Protein AF-A0A2E4IDK7-F1 (afdb_monomer_lite)

Radius of gyration: 11.6 Å; chains: 1; bounding box: 28×20×30 Å

pLDDT: mean 80.13, std 14.79, range [41.38, 93.44]

Foldseek 3Di:
DQEPDPVQVVCVVVDDPVQWDDQPQAAIWHADLVQQWIWGQGPVNRIYIDHDPDSVVSVVVVVVVVVVRPD

Structure (mmCIF, N/CA/C/O backbone):
data_AF-A0A2E4IDK7-F1
#
_entry.id   AF-A0A2E4IDK7-F1
#
loop_
_atom_site.group_PDB
_atom_site.id
_atom_site.type_symbol
_atom_site.label_atom_id
_atom_site.label_alt_id
_atom_site.label_comp_id
_atom_site.label_asym_id
_atom_site.label_entity_id
_atom_site.label_seq_id
_atom_site.pdbx_PDB_ins_code
_atom_site.Cartn_x
_atom_site.Cartn_y
_atom_site.Cartn_z
_atom_site.occupancy
_atom_site.B_iso_or_equiv
_atom_site.auth_seq_id
_atom_site.auth_comp_id
_atom_site.auth_asym_id
_atom_site.auth_atom_id
_atom_site.pdbx_PDB_model_num
ATOM 1 N N . MET A 1 1 ? 5.895 -7.006 -17.511 1.00 81.44 1 MET A N 1
ATOM 2 C CA . MET A 1 1 ? 4.844 -6.009 -17.215 1.00 81.44 1 MET A CA 1
ATOM 3 C C . MET A 1 1 ? 5.266 -5.329 -15.926 1.00 81.44 1 MET A C 1
ATOM 5 O O . MET A 1 1 ? 5.652 -6.069 -15.034 1.00 81.44 1 MET A O 1
ATOM 9 N N . LYS A 1 2 ? 5.328 -3.989 -15.861 1.00 87.69 2 LYS A N 1
ATOM 10 C CA . LYS A 1 2 ? 5.842 -3.284 -14.666 1.00 87.69 2 LYS A CA 1
ATOM 11 C C . LYS A 1 2 ? 4.845 -3.308 -13.498 1.00 87.69 2 LYS A C 1
ATOM 13 O O . LYS A 1 2 ? 5.270 -3.405 -12.360 1.00 87.69 2 LYS A O 1
ATOM 18 N N . TYR A 1 3 ? 3.550 -3.240 -13.793 1.00 91.56 3 TYR A N 1
ATOM 19 C CA . TYR A 1 3 ? 2.485 -3.085 -12.803 1.00 91.56 3 TYR A CA 1
ATOM 20 C C . TYR A 1 3 ? 1.634 -4.353 -12.718 1.00 91.56 3 TYR A C 1
ATOM 22 O O . TYR A 1 3 ? 1.322 -4.945 -13.756 1.00 91.56 3 TYR A O 1
ATOM 30 N N . SER A 1 4 ? 1.238 -4.753 -11.509 1.00 90.12 4 SER A N 1
ATOM 31 C CA . SER A 1 4 ? 0.348 -5.902 -11.294 1.00 90.12 4 SER A CA 1
ATOM 32 C C . SER A 1 4 ? -1.094 -5.640 -11.737 1.00 90.12 4 SER A C 1
ATOM 34 O O . SER A 1 4 ? -1.794 -6.564 -12.153 1.00 90.12 4 SER A O 1
ATOM 36 N N . THR A 1 5 ? -1.539 -4.380 -11.674 1.00 90.50 5 THR A N 1
ATOM 37 C CA . THR A 1 5 ? -2.899 -3.944 -12.018 1.00 90.50 5 THR A CA 1
ATOM 38 C C . THR A 1 5 ? -2.907 -2.532 -12.615 1.00 90.50 5 THR A C 1
ATOM 40 O O . THR A 1 5 ? -1.989 -1.745 -12.379 1.00 90.50 5 THR A O 1
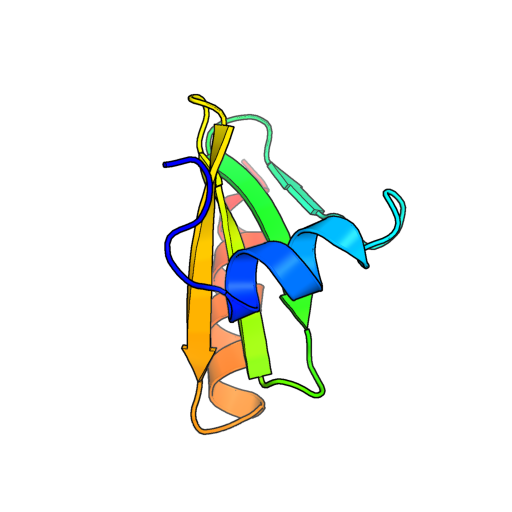ATOM 43 N N . ASP A 1 6 ? -3.982 -2.171 -13.327 1.00 92.56 6 ASP A N 1
ATOM 44 C CA . ASP A 1 6 ? -4.195 -0.794 -13.814 1.00 92.56 6 ASP A CA 1
ATOM 45 C C . ASP A 1 6 ? -4.280 0.220 -12.657 1.00 92.56 6 ASP A C 1
ATOM 47 O O . ASP A 1 6 ? -3.889 1.380 -12.790 1.00 92.56 6 ASP A O 1
ATOM 51 N N . LEU A 1 7 ? -4.774 -0.222 -11.492 1.00 88.69 7 LEU A N 1
ATOM 52 C CA . LEU A 1 7 ? -4.827 0.592 -10.279 1.00 88.69 7 LEU A CA 1
ATOM 53 C C . LEU A 1 7 ? -3.420 0.898 -9.752 1.00 88.69 7 LEU A C 1
ATOM 55 O O . LEU A 1 7 ? -3.162 2.041 -9.378 1.00 88.69 7 LEU A O 1
ATOM 59 N N . ALA A 1 8 ? -2.524 -0.095 -9.769 1.00 89.75 8 ALA A N 1
ATOM 60 C CA . ALA A 1 8 ? -1.126 0.078 -9.390 1.00 89.75 8 ALA A CA 1
ATOM 61 C C . ALA A 1 8 ? -0.432 1.101 -10.295 1.00 89.75 8 ALA A C 1
ATOM 63 O O . ALA A 1 8 ? 0.217 2.019 -9.806 1.00 89.75 8 ALA A O 1
ATOM 64 N N . GLU A 1 9 ? -0.628 0.991 -11.613 1.00 91.62 9 GLU A N 1
ATOM 65 C CA . GLU A 1 9 ? -0.064 1.934 -12.581 1.00 91.62 9 GLU A CA 1
ATOM 66 C C . GLU A 1 9 ? -0.567 3.363 -12.365 1.00 91.62 9 GLU A C 1
ATOM 68 O O . GLU A 1 9 ? 0.227 4.306 -12.383 1.00 91.62 9 GLU A O 1
ATOM 73 N N . ARG A 1 10 ? -1.879 3.522 -12.167 1.00 90.88 10 ARG A N 1
ATOM 74 C CA . ARG A 1 10 ? -2.503 4.830 -11.966 1.00 90.88 10 ARG A CA 1
ATOM 75 C C . ARG A 1 10 ? -1.961 5.507 -10.708 1.00 90.88 10 ARG A C 1
ATOM 77 O O . ARG A 1 10 ? -1.4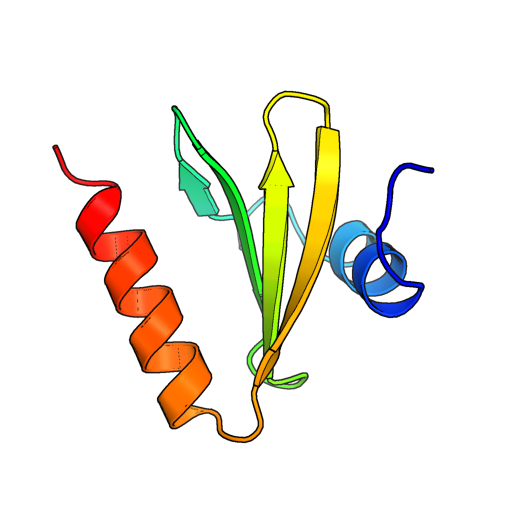14 6.599 -10.803 1.00 90.88 10 ARG A O 1
ATOM 84 N N . LEU A 1 11 ? -2.056 4.828 -9.564 1.00 88.19 11 LEU A N 1
ATOM 85 C CA . LEU A 1 11 ? -1.621 5.379 -8.282 1.00 88.19 11 LEU A CA 1
ATOM 86 C C . LEU A 1 11 ? -0.119 5.686 -8.295 1.00 88.19 11 LEU A C 1
ATOM 88 O O . LEU A 1 11 ? 0.274 6.793 -7.947 1.00 88.19 11 LEU A O 1
ATOM 92 N N . TYR A 1 12 ? 0.711 4.770 -8.804 1.00 86.06 12 TYR A N 1
ATOM 93 C CA . TYR A 1 12 ? 2.163 4.958 -8.866 1.00 86.06 12 TYR A CA 1
ATOM 94 C C . TYR A 1 12 ? 2.567 6.191 -9.693 1.00 86.06 12 TYR A C 1
ATOM 96 O O . TYR A 1 12 ? 3.491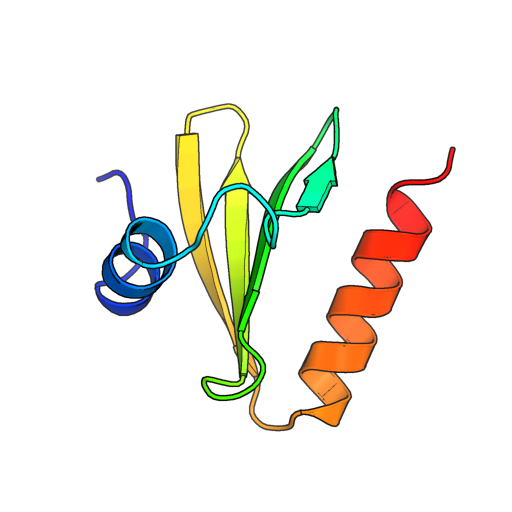 6.906 -9.328 1.00 86.06 12 TYR A O 1
ATOM 104 N N . LYS A 1 13 ? 1.867 6.480 -10.799 1.00 86.31 13 LYS A N 1
ATOM 105 C CA . LYS A 1 13 ? 2.138 7.665 -11.637 1.00 86.31 13 LYS A CA 1
ATOM 106 C C . LYS A 1 13 ? 1.662 8.980 -11.022 1.00 86.31 13 LYS A C 1
ATOM 108 O O . LYS A 1 13 ? 2.183 10.032 -11.382 1.00 86.31 13 LYS A O 1
ATOM 113 N N . GLU A 1 14 ? 0.652 8.925 -10.161 1.00 82.81 14 GLU A N 1
ATOM 114 C CA . GLU A 1 14 ? 0.049 10.095 -9.513 1.00 82.81 14 GLU A CA 1
ATOM 115 C C . GLU A 1 14 ? 0.703 10.427 -8.162 1.00 82.81 14 GLU A C 1
ATOM 117 O O . GLU A 1 14 ? 0.405 11.470 -7.582 1.00 82.81 14 GLU A O 1
ATOM 122 N N . THR A 1 15 ? 1.607 9.575 -7.665 1.00 74.81 15 THR A N 1
ATOM 123 C CA . THR A 1 15 ? 2.234 9.753 -6.349 1.00 74.81 15 THR A CA 1
ATOM 124 C C . THR A 1 15 ? 3.394 10.746 -6.416 1.00 74.81 15 THR A C 1
ATOM 126 O O . THR A 1 15 ? 4.344 10.507 -7.162 1.00 74.81 15 THR A O 1
ATOM 129 N N . PRO A 1 16 ? 3.372 11.843 -5.640 1.00 60.25 16 PRO A N 1
ATOM 130 C CA . PRO A 1 16 ? 4.527 12.723 -5.51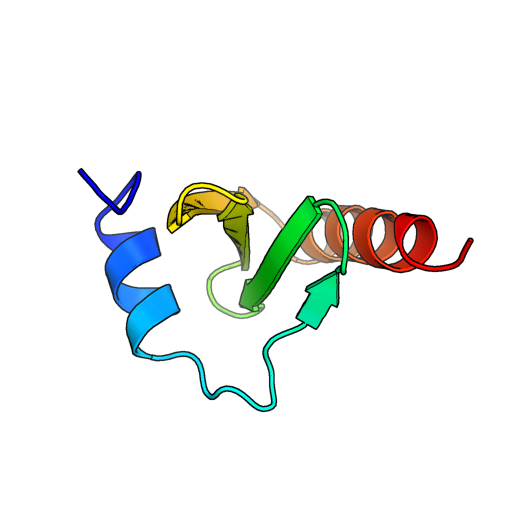3 1.00 60.25 16 PRO A CA 1
ATOM 131 C C . PRO A 1 16 ? 5.648 12.046 -4.703 1.00 60.25 16 PRO A C 1
ATOM 133 O O . PRO A 1 16 ? 5.377 11.415 -3.682 1.00 60.25 16 PRO A O 1
ATOM 136 N N . ASP A 1 17 ? 6.909 12.243 -5.112 1.00 58.09 17 ASP A N 1
ATOM 137 C CA . ASP A 1 17 ? 8.122 11.714 -4.450 1.00 58.09 17 ASP A CA 1
ATOM 138 C C . ASP A 1 17 ? 8.235 12.064 -2.944 1.00 58.09 17 ASP A C 1
ATOM 140 O O . ASP A 1 17 ? 9.005 11.439 -2.222 1.00 58.09 17 ASP A O 1
ATOM 144 N N . GLU A 1 18 ? 7.481 13.048 -2.441 1.00 51.62 18 GLU A N 1
ATOM 145 C CA . GLU A 1 18 ? 7.502 13.469 -1.028 1.00 51.62 18 GLU A CA 1
ATOM 146 C C . GLU A 1 18 ? 6.562 12.662 -0.105 1.00 51.62 18 GLU A C 1
ATOM 148 O O . GLU A 1 18 ? 6.802 12.608 1.098 1.00 51.62 18 GLU A O 1
ATOM 153 N N . GLU A 1 19 ? 5.518 12.009 -0.634 1.00 50.97 19 GLU A N 1
ATOM 154 C CA . GLU A 1 19 ? 4.622 11.109 0.138 1.00 50.97 19 GLU A CA 1
ATOM 155 C C . GLU A 1 19 ? 5.061 9.633 0.056 1.00 50.97 19 GLU A C 1
ATOM 157 O O . GLU A 1 19 ? 4.428 8.719 0.589 1.00 50.97 19 GLU A O 1
ATOM 162 N N . ALA A 1 20 ? 6.171 9.418 -0.638 1.00 54.50 20 ALA A N 1
ATOM 163 C CA . ALA A 1 20 ? 6.789 8.153 -0.957 1.00 54.50 20 ALA A CA 1
ATOM 164 C C . ALA A 1 20 ? 7.690 7.696 0.206 1.00 54.50 20 ALA A C 1
ATOM 166 O O . ALA A 1 20 ? 8.705 8.319 0.513 1.00 54.50 20 ALA A O 1
ATOM 167 N N . GLY A 1 21 ? 7.325 6.600 0.874 1.00 55.50 21 GLY A N 1
ATOM 168 C CA . GLY A 1 21 ? 8.157 6.001 1.915 1.00 55.50 21 GLY A CA 1
ATOM 169 C C . GLY A 1 21 ? 9.384 5.309 1.312 1.00 55.50 21 GLY A C 1
ATOM 170 O O . GLY A 1 21 ? 9.273 4.582 0.326 1.00 55.50 21 GLY A O 1
ATOM 171 N N . SER A 1 22 ? 10.558 5.512 1.914 1.00 50.97 22 SER A N 1
ATOM 172 C CA . SER A 1 22 ? 11.810 4.835 1.545 1.00 50.97 22 SER A CA 1
ATOM 173 C C . SER A 1 22 ? 12.080 3.668 2.492 1.00 50.97 22 SER A C 1
ATOM 175 O O . SER A 1 22 ? 12.139 3.885 3.701 1.00 50.97 22 SER A O 1
ATOM 177 N N . VAL A 1 23 ? 12.313 2.462 1.961 1.00 54.31 23 VAL A N 1
ATOM 178 C CA . VAL A 1 23 ? 12.883 1.347 2.735 1.00 54.31 23 VAL A CA 1
ATOM 179 C C . VAL A 1 23 ? 14.080 0.784 1.976 1.00 54.31 23 VAL A C 1
ATOM 181 O O . VAL A 1 23 ? 13.939 0.137 0.941 1.00 54.31 23 VAL A O 1
ATOM 184 N N . GLU A 1 24 ? 15.275 1.040 2.507 1.00 54.94 24 GLU A N 1
ATOM 185 C CA . GLU A 1 24 ? 16.565 0.843 1.830 1.00 54.94 24 GLU A CA 1
ATOM 186 C C . GLU A 1 24 ? 16.905 -0.626 1.480 1.00 54.94 24 GLU A C 1
ATOM 188 O O . GLU A 1 24 ? 17.876 -0.863 0.765 1.00 54.94 24 GLU A O 1
ATOM 193 N N . GLU A 1 25 ? 16.090 -1.613 1.885 1.00 54.25 25 GLU A N 1
ATOM 194 C CA . GLU A 1 25 ? 16.303 -3.039 1.556 1.00 54.25 25 GLU A CA 1
ATOM 195 C C . GLU A 1 25 ? 15.087 -3.787 0.969 1.00 54.25 25 GLU A C 1
ATOM 197 O O . GLU A 1 25 ? 15.262 -4.845 0.361 1.00 54.25 25 GLU A O 1
ATOM 202 N N . LEU A 1 26 ? 13.863 -3.261 1.101 1.00 57.53 26 LEU A N 1
ATOM 203 C CA . LEU A 1 26 ? 12.632 -3.936 0.646 1.00 57.53 26 LEU A CA 1
ATOM 204 C C . LEU A 1 26 ? 11.995 -3.284 -0.587 1.00 57.53 26 LEU A C 1
ATOM 206 O O . LEU A 1 26 ? 11.061 -3.849 -1.155 1.00 57.53 26 LEU A O 1
ATOM 210 N N . GLY A 1 27 ? 12.529 -2.140 -1.018 1.00 71.38 27 GLY A N 1
ATOM 211 C CA . GLY A 1 27 ? 11.999 -1.360 -2.126 1.00 71.38 27 GLY A CA 1
ATOM 212 C C . GLY A 1 27 ? 11.125 -0.192 -1.663 1.00 71.38 27 GLY A C 1
ATOM 213 O O . GLY A 1 27 ? 11.214 0.264 -0.523 1.00 71.38 27 GLY A O 1
ATOM 214 N N . TRP A 1 28 ? 10.324 0.352 -2.572 1.00 81.25 28 TRP A N 1
ATOM 215 C CA . TRP A 1 28 ? 9.504 1.537 -2.318 1.00 81.25 28 TRP A CA 1
ATOM 216 C C . TRP A 1 28 ? 8.109 1.158 -1.822 1.00 81.25 28 TRP A C 1
ATOM 218 O O . TRP A 1 28 ? 7.520 0.201 -2.318 1.00 81.25 28 TRP A O 1
ATOM 228 N N . PHE A 1 29 ? 7.553 1.935 -0.889 1.00 83.75 29 PHE A N 1
ATOM 229 C CA . PHE A 1 29 ? 6.191 1.737 -0.393 1.00 83.75 29 PHE A CA 1
ATOM 230 C C . PHE A 1 29 ? 5.398 3.047 -0.446 1.00 83.75 29 PHE A C 1
ATOM 232 O O . PHE A 1 29 ? 5.874 4.093 -0.001 1.00 83.75 29 PHE A O 1
ATOM 239 N N . GLY A 1 30 ? 4.156 2.981 -0.925 1.00 85.81 30 GLY A N 1
ATOM 240 C CA . GLY A 1 30 ? 3.228 4.115 -0.966 1.00 85.81 30 GLY A CA 1
ATOM 241 C C . GLY A 1 30 ? 1.890 3.776 -0.319 1.00 85.81 30 GLY A C 1
ATOM 242 O O . GLY A 1 30 ? 1.376 2.676 -0.505 1.00 85.81 30 GLY A O 1
ATOM 243 N N . ARG A 1 31 ? 1.297 4.714 0.426 1.00 87.50 31 ARG A N 1
ATOM 244 C CA . ARG A 1 31 ? 0.007 4.518 1.109 1.00 87.50 31 ARG A CA 1
ATOM 245 C C . ARG A 1 31 ? -1.068 5.454 0.569 1.00 87.50 31 ARG A C 1
ATOM 247 O O . ARG A 1 31 ? -0.939 6.665 0.687 1.00 87.50 31 ARG A O 1
ATOM 254 N N . PHE A 1 32 ? -2.188 4.887 0.128 1.00 88.25 32 PHE A N 1
ATOM 255 C CA . PHE A 1 32 ? -3.339 5.615 -0.415 1.00 88.25 32 PHE A CA 1
ATOM 256 C C . PHE A 1 32 ? -4.566 5.353 0.453 1.00 88.25 32 PHE A C 1
ATOM 258 O O . PHE A 1 32 ? -5.224 4.315 0.351 1.00 88.25 32 PHE A O 1
ATOM 265 N N . ASN A 1 33 ? -4.856 6.289 1.358 1.00 86.00 33 ASN A N 1
ATOM 266 C CA . ASN A 1 33 ? -5.917 6.124 2.354 1.00 86.00 33 ASN A CA 1
ATOM 267 C C . ASN A 1 33 ? -7.327 6.131 1.741 1.00 86.00 33 ASN A C 1
ATOM 269 O O . ASN A 1 33 ? -8.199 5.412 2.231 1.00 86.00 33 ASN A O 1
ATOM 273 N N . GLU A 1 34 ? -7.555 6.923 0.688 1.00 88.06 34 GLU A N 1
ATOM 274 C CA . GLU A 1 34 ? -8.864 7.034 0.029 1.00 88.06 34 GLU A CA 1
ATOM 275 C C . GLU A 1 34 ? -9.222 5.742 -0.718 1.00 88.06 34 GLU A C 1
ATOM 277 O O . GLU A 1 34 ? -10.310 5.188 -0.543 1.00 88.06 34 GLU A O 1
ATOM 282 N N . GLU A 1 35 ? -8.276 5.198 -1.483 1.00 89.38 35 GLU A N 1
ATOM 283 C CA . GLU A 1 35 ? -8.418 3.932 -2.203 1.00 89.38 35 GLU A CA 1
ATOM 284 C C . GLU A 1 35 ? -8.313 2.703 -1.296 1.00 89.38 35 GLU A C 1
ATOM 286 O O . GLU A 1 35 ? -8.721 1.606 -1.699 1.00 89.38 35 GLU A O 1
ATOM 291 N N . LYS A 1 36 ? -7.797 2.894 -0.077 1.00 92.94 36 LYS A N 1
ATOM 292 C CA . LYS A 1 36 ? -7.392 1.846 0.862 1.00 92.94 36 LYS A CA 1
ATOM 293 C C . LYS A 1 36 ? -6.382 0.888 0.234 1.00 92.94 36 LYS A C 1
ATOM 295 O O . LYS A 1 36 ? -6.584 -0.325 0.246 1.00 92.94 36 LYS A O 1
ATOM 300 N N . VAL A 1 37 ? -5.314 1.439 -0.334 1.00 91.19 37 VAL A N 1
ATOM 301 C CA . VAL A 1 37 ? -4.279 0.676 -1.040 1.00 91.19 37 VAL A CA 1
ATOM 302 C C . VAL A 1 37 ? -2.899 0.951 -0.457 1.00 91.19 37 VAL A C 1
ATOM 304 O O . VAL A 1 37 ? -2.584 2.087 -0.102 1.00 91.19 37 VAL A O 1
ATOM 307 N N . ILE A 1 38 ? -2.071 -0.088 -0.405 1.00 90.25 38 ILE A N 1
ATOM 308 C CA . ILE A 1 38 ? -0.620 0.036 -0.271 1.00 90.25 38 ILE A CA 1
ATOM 309 C C . ILE A 1 38 ? 0.003 -0.382 -1.601 1.00 90.25 38 ILE A C 1
ATOM 311 O O . ILE A 1 38 ? -0.312 -1.448 -2.129 1.00 90.25 38 ILE A O 1
ATOM 315 N N . LEU A 1 39 ? 0.859 0.475 -2.147 1.00 89.69 39 LEU A N 1
ATOM 316 C CA . LEU A 1 39 ? 1.723 0.139 -3.266 1.00 89.69 39 LEU A CA 1
ATOM 317 C C . LEU A 1 39 ? 3.087 -0.310 -2.769 1.00 89.69 39 LEU A C 1
ATOM 319 O O . LEU A 1 39 ? 3.605 0.236 -1.795 1.00 89.69 39 LEU A O 1
ATOM 323 N N . THR A 1 40 ? 3.677 -1.239 -3.504 1.00 88.50 40 THR A N 1
ATOM 324 C CA . THR A 1 40 ? 5.025 -1.753 -3.277 1.00 88.50 40 THR A CA 1
ATOM 325 C C . THR A 1 40 ? 5.784 -1.792 -4.587 1.00 88.50 40 THR A C 1
ATOM 327 O O . THR A 1 40 ? 5.285 -2.368 -5.543 1.00 88.50 40 THR A O 1
ATOM 330 N N . GLU A 1 41 ? 6.978 -1.208 -4.655 1.00 87.38 41 GLU A N 1
ATOM 331 C CA . GLU A 1 41 ? 7.926 -1.462 -5.743 1.00 87.38 41 GLU A CA 1
ATOM 332 C C . GLU A 1 41 ? 9.090 -2.294 -5.217 1.00 87.38 41 GLU A C 1
ATOM 334 O O . GLU A 1 41 ? 9.759 -1.867 -4.283 1.00 87.38 41 GLU A O 1
ATOM 339 N N . ASP A 1 42 ? 9.349 -3.456 -5.811 1.00 84.75 42 ASP A N 1
ATOM 340 C CA . ASP A 1 42 ? 10.489 -4.292 -5.435 1.00 84.75 42 ASP A CA 1
ATOM 341 C C . ASP A 1 42 ? 11.825 -3.779 -6.013 1.00 84.75 42 ASP A C 1
ATOM 343 O O . ASP A 1 42 ? 11.888 -2.851 -6.820 1.00 84.75 42 ASP A O 1
ATOM 347 N N . SER A 1 43 ? 12.935 -4.422 -5.643 1.00 81.94 43 SER A N 1
ATOM 348 C CA . SER A 1 43 ? 14.281 -4.067 -6.127 1.00 81.94 43 SER A CA 1
ATOM 349 C C . SER A 1 43 ? 14.502 -4.276 -7.634 1.00 81.94 43 SER A C 1
ATOM 351 O O . SER A 1 43 ? 15.518 -3.836 -8.175 1.00 81.94 43 SER A O 1
ATOM 353 N N . GLN A 1 44 ? 13.572 -4.936 -8.328 1.00 84.88 44 GLN A N 1
ATOM 354 C CA . GLN A 1 44 ? 13.580 -5.109 -9.781 1.00 84.88 44 GLN A CA 1
ATOM 355 C C . GLN A 1 44 ? 12.706 -4.063 -10.493 1.00 84.88 44 GLN A C 1
ATOM 357 O O . GLN A 1 44 ? 12.643 -4.056 -11.726 1.00 84.88 44 GLN A O 1
ATOM 362 N N . GLY A 1 45 ? 12.058 -3.168 -9.741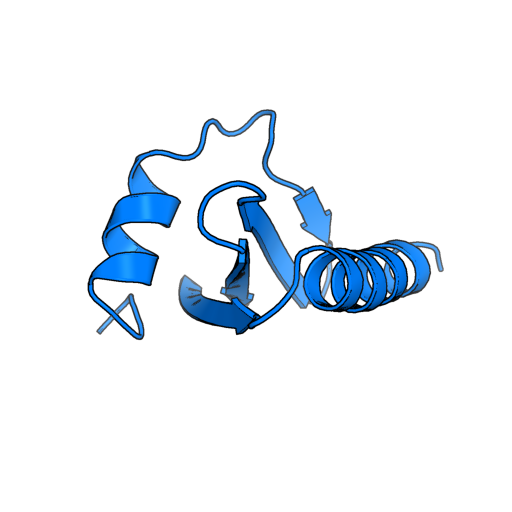 1.00 85.38 45 GLY A N 1
ATOM 363 C CA . GLY A 1 45 ? 11.178 -2.132 -10.262 1.00 85.38 45 GLY A CA 1
ATOM 364 C C . GLY A 1 45 ? 9.773 -2.633 -10.597 1.00 85.38 45 GLY A C 1
ATOM 365 O O . GLY A 1 45 ? 9.092 -1.994 -11.403 1.00 85.38 45 GLY A O 1
ATOM 366 N N . PHE A 1 46 ? 9.348 -3.783 -10.061 1.00 90.00 46 PHE A N 1
ATOM 367 C CA . PHE A 1 46 ? 7.983 -4.286 -10.217 1.00 90.00 46 PHE A CA 1
ATOM 368 C C . PHE A 1 46 ? 7.066 -3.685 -9.158 1.00 90.00 46 PHE A C 1
ATOM 370 O O . PHE A 1 46 ? 7.389 -3.736 -7.976 1.00 90.00 46 PHE A O 1
ATOM 377 N N . VAL A 1 47 ? 5.916 -3.161 -9.589 1.00 89.94 47 VAL A N 1
ATOM 378 C CA . VAL A 1 47 ? 4.962 -2.462 -8.726 1.00 89.94 47 VAL A CA 1
ATOM 379 C C . VAL A 1 47 ? 3.713 -3.305 -8.507 1.00 89.94 47 VAL A C 1
ATOM 381 O O . VAL A 1 47 ? 2.997 -3.624 -9.465 1.00 89.94 47 VAL A O 1
ATOM 384 N N . ASP A 1 48 ? 3.418 -3.597 -7.247 1.00 90.81 48 ASP A N 1
ATOM 385 C CA . ASP A 1 48 ? 2.192 -4.254 -6.815 1.00 90.81 48 ASP A CA 1
ATOM 386 C C . ASP A 1 48 ? 1.267 -3.300 -6.041 1.00 90.81 48 ASP A C 1
ATOM 388 O O . ASP A 1 48 ? 1.688 -2.245 -5.562 1.00 90.81 48 ASP A O 1
ATOM 392 N N . ALA A 1 49 ? -0.014 -3.660 -5.965 1.00 91.25 49 ALA A N 1
ATOM 393 C CA . ALA A 1 49 ? -1.043 -2.927 -5.241 1.00 91.25 49 ALA A CA 1
ATOM 394 C C . ALA A 1 49 ? -1.882 -3.883 -4.397 1.00 91.25 49 ALA A C 1
ATOM 396 O O . ALA A 1 49 ? -2.665 -4.676 -4.925 1.00 91.25 49 ALA A O 1
ATOM 397 N N . GLU A 1 50 ? -1.790 -3.737 -3.080 1.00 92.00 50 GLU A N 1
ATOM 398 C CA . GLU A 1 50 ? -2.627 -4.465 -2.138 1.00 92.00 50 GLU A CA 1
ATOM 399 C C . GLU A 1 50 ? -3.770 -3.571 -1.659 1.00 92.00 50 GLU A C 1
ATOM 401 O O . GLU A 1 50 ? -3.548 -2.492 -1.107 1.00 92.00 50 GLU A O 1
ATOM 406 N N . ARG A 1 51 ? -5.012 -4.009 -1.895 1.00 93.06 51 ARG A N 1
ATOM 407 C CA . ARG A 1 51 ? -6.223 -3.284 -1.497 1.00 93.06 51 ARG A CA 1
ATOM 408 C C . ARG A 1 51 ? -6.838 -3.894 -0.245 1.00 93.06 51 ARG A C 1
ATOM 410 O O . ARG A 1 51 ? -7.010 -5.106 -0.163 1.00 93.06 51 ARG A O 1
ATOM 417 N N . PHE A 1 52 ? -7.272 -3.033 0.666 1.00 93.00 52 PHE A N 1
ATOM 418 C CA . PHE A 1 52 ? -7.876 -3.409 1.938 1.00 93.00 52 PHE A CA 1
ATOM 419 C C . PHE A 1 52 ? -9.353 -3.014 2.005 1.00 93.00 52 PHE A C 1
ATOM 421 O O . PHE A 1 52 ? -9.777 -1.979 1.483 1.00 93.00 52 PHE A O 1
ATOM 428 N N . ASP A 1 53 ? -10.147 -3.816 2.710 1.00 91.75 53 ASP A N 1
ATOM 429 C CA . ASP A 1 53 ? -11.578 -3.554 2.897 1.00 91.75 53 ASP A CA 1
ATOM 430 C C . ASP A 1 53 ? -11.832 -2.355 3.829 1.00 91.75 53 ASP A C 1
ATOM 432 O O . ASP A 1 53 ? -12.749 -1.546 3.620 1.00 91.75 53 ASP A O 1
ATOM 436 N N . THR A 1 54 ? -10.994 -2.196 4.857 1.00 92.75 54 THR A N 1
ATOM 437 C CA . THR A 1 54 ? -11.128 -1.156 5.885 1.00 92.75 54 THR A CA 1
ATOM 438 C C . THR A 1 54 ? -9.864 -0.315 6.009 1.00 92.75 54 THR A C 1
ATOM 440 O O . THR A 1 54 ? -8.747 -0.790 5.809 1.00 92.75 54 THR A O 1
ATOM 443 N N . SER A 1 55 ? -10.048 0.956 6.371 1.00 90.12 55 SER A N 1
ATOM 444 C CA . SER A 1 55 ? -8.932 1.867 6.648 1.00 90.12 55 SER A CA 1
ATOM 445 C C . SER A 1 55 ? -8.135 1.423 7.878 1.00 90.12 55 SER A C 1
ATOM 447 O O . SER A 1 55 ? -6.929 1.623 7.921 1.00 90.12 55 SER A O 1
ATOM 449 N N . GLU A 1 56 ? -8.786 0.764 8.842 1.00 93.44 56 GLU A N 1
ATOM 450 C CA . GLU A 1 56 ? -8.121 0.165 10.006 1.00 93.44 56 GLU A CA 1
ATOM 451 C C . GLU A 1 56 ? -7.136 -0.931 9.592 1.00 93.44 56 GLU A C 1
ATOM 453 O O . GLU A 1 56 ? -6.009 -0.954 10.079 1.00 93.44 56 GLU A O 1
ATOM 458 N N . LYS A 1 57 ? -7.523 -1.808 8.653 1.00 92.62 57 LYS A N 1
ATOM 459 C CA . LYS A 1 57 ? -6.639 -2.884 8.196 1.00 92.62 57 LYS A CA 1
ATOM 460 C C . LYS A 1 57 ? -5.448 -2.350 7.408 1.00 92.62 57 LYS A C 1
ATOM 462 O O . LYS A 1 57 ? -4.334 -2.821 7.609 1.00 92.62 57 LYS A O 1
ATOM 467 N N . LEU A 1 58 ? -5.679 -1.346 6.562 1.00 91.38 58 LEU A N 1
ATOM 468 C CA . LEU A 1 58 ? -4.601 -0.634 5.878 1.00 91.38 58 LEU A CA 1
ATOM 469 C C . LEU A 1 58 ? -3.623 -0.015 6.880 1.00 91.38 58 LEU A C 1
ATOM 471 O O . LEU A 1 58 ? -2.415 -0.157 6.715 1.00 91.38 58 LEU A O 1
ATOM 475 N N . GLN A 1 59 ? -4.137 0.658 7.912 1.00 88.88 59 GLN A N 1
ATOM 476 C CA . GLN A 1 59 ? -3.308 1.303 8.926 1.00 88.88 59 GLN A CA 1
ATOM 477 C C . GLN A 1 59 ? -2.463 0.274 9.688 1.00 88.88 59 GLN A C 1
ATOM 479 O O . GLN A 1 59 ? -1.264 0.477 9.825 1.00 88.88 59 GLN A O 1
ATOM 484 N N . GLU A 1 60 ? -3.050 -0.856 10.095 1.00 90.56 60 GLU A N 1
ATOM 485 C CA . GLU A 1 60 ? -2.330 -1.943 10.775 1.00 90.56 60 GLU A CA 1
ATOM 486 C C . GLU A 1 60 ? -1.160 -2.477 9.933 1.00 90.56 60 GLU A C 1
ATOM 488 O O . GLU A 1 60 ? -0.046 -2.614 10.434 1.00 90.56 60 GLU A O 1
ATOM 493 N N . VAL A 1 61 ? -1.392 -2.750 8.644 1.00 88.62 61 VAL A N 1
ATOM 494 C CA . VAL A 1 61 ? -0.339 -3.248 7.744 1.00 88.62 61 VAL A CA 1
ATOM 495 C C . VAL A 1 61 ? 0.731 -2.183 7.512 1.00 88.62 61 VAL A C 1
ATOM 497 O O . VAL A 1 61 ? 1.921 -2.490 7.547 1.00 88.62 61 VAL A O 1
ATOM 500 N N . TRP A 1 62 ? 0.330 -0.925 7.339 1.00 86.88 62 TRP A N 1
ATOM 501 C CA . TRP A 1 62 ? 1.270 0.180 7.181 1.00 86.88 62 TRP A CA 1
ATOM 502 C C . TRP A 1 62 ? 2.161 0.381 8.412 1.00 86.88 62 TRP A C 1
ATOM 504 O O . TRP A 1 62 ? 3.371 0.551 8.275 1.00 86.88 62 TRP A O 1
ATOM 514 N N . ASP A 1 63 ? 1.589 0.307 9.614 1.00 86.19 63 ASP A N 1
ATOM 515 C CA . ASP A 1 63 ? 2.343 0.441 10.862 1.00 86.19 63 ASP A CA 1
ATOM 516 C C . ASP A 1 63 ? 3.361 -0.695 11.031 1.00 86.19 63 ASP A C 1
ATOM 518 O O . ASP A 1 63 ? 4.482 -0.455 11.480 1.00 86.19 63 ASP A O 1
ATOM 522 N N . LEU A 1 64 ? 3.020 -1.920 10.613 1.00 83.88 64 LEU A N 1
ATOM 523 C CA . LEU A 1 64 ? 3.958 -3.048 10.605 1.00 83.88 64 LEU A CA 1
ATOM 524 C C . LEU A 1 64 ? 5.137 -2.818 9.648 1.00 83.88 64 LEU A C 1
ATOM 526 O O . LEU A 1 64 ? 6.280 -3.105 10.009 1.00 83.88 64 LEU A O 1
ATOM 530 N N . LEU A 1 65 ? 4.880 -2.273 8.455 1.00 78.44 65 LEU A N 1
ATOM 531 C CA . LEU A 1 65 ? 5.924 -1.938 7.479 1.00 78.44 65 LEU A CA 1
ATOM 532 C C . LEU A 1 65 ? 6.852 -0.828 8.001 1.00 78.44 65 LEU A C 1
ATOM 534 O O . LEU A 1 65 ? 8.077 -0.932 7.895 1.00 78.44 65 LEU A O 1
ATOM 538 N N . ALA A 1 66 ? 6.283 0.199 8.637 1.00 72.25 66 ALA A N 1
ATOM 539 C CA . ALA A 1 66 ? 7.044 1.283 9.253 1.00 72.25 66 ALA A CA 1
ATOM 540 C C . ALA A 1 66 ? 7.906 0.795 10.433 1.00 72.25 66 ALA A C 1
ATOM 542 O O . ALA A 1 66 ? 9.061 1.195 10.566 1.00 72.25 66 ALA A O 1
ATOM 543 N N . LEU A 1 67 ? 7.377 -0.109 11.267 1.00 64.88 67 LEU A N 1
ATOM 544 C CA . LEU A 1 67 ? 8.110 -0.715 12.386 1.00 64.88 67 LEU A CA 1
ATOM 545 C C . LEU A 1 67 ? 9.267 -1.608 11.921 1.00 64.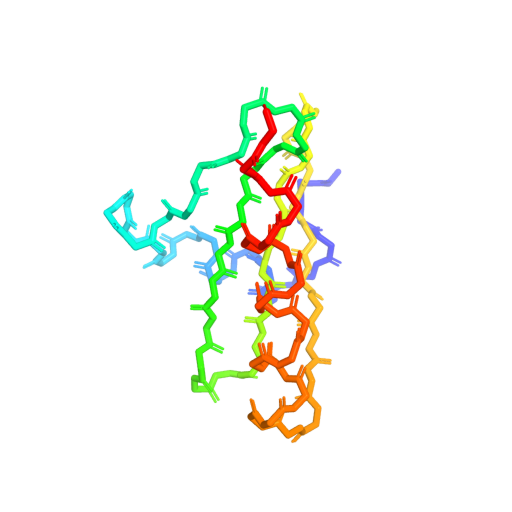88 67 LEU A C 1
ATOM 547 O O . LEU A 1 67 ? 10.306 -1.646 12.578 1.00 64.88 67 LEU A O 1
ATOM 551 N N . SER A 1 68 ? 9.108 -2.305 10.793 1.00 60.34 68 SER A N 1
ATOM 552 C CA . SER A 1 68 ? 10.158 -3.154 10.214 1.00 60.34 68 SER A CA 1
ATOM 553 C C . SER A 1 68 ? 11.326 -2.363 9.613 1.00 60.34 68 SER A C 1
ATOM 555 O O . SER A 1 68 ? 12.374 -2.952 9.362 1.00 60.34 68 SER A O 1
ATOM 557 N N . SER A 1 69 ? 11.164 -1.060 9.377 1.00 56.91 69 SER A N 1
ATOM 558 C CA . SER A 1 69 ? 12.155 -0.212 8.695 1.00 56.91 69 SER A CA 1
ATOM 559 C C . SER A 1 69 ? 13.126 0.494 9.655 1.00 56.91 69 SER A C 1
ATOM 561 O O . SER A 1 69 ? 13.857 1.387 9.242 1.00 56.91 69 SER A O 1
ATOM 563 N N . ASN A 1 70 ? 13.118 0.127 10.943 1.00 43.88 70 ASN A N 1
ATOM 564 C CA . ASN A 1 70 ? 13.830 0.825 12.018 1.00 43.88 70 ASN A CA 1
ATOM 565 C C . ASN A 1 70 ? 14.817 -0.103 12.769 1.00 43.88 70 ASN A C 1
ATOM 567 O O . ASN A 1 70 ? 14.738 -0.231 13.996 1.00 43.88 70 ASN A O 1
ATOM 571 N N . VAL A 1 71 ? 15.720 -0.774 12.036 1.00 41.38 71 VAL A N 1
ATOM 572 C CA . VAL A 1 71 ? 16.805 -1.617 12.588 1.00 41.38 71 VAL A CA 1
ATOM 573 C C . VAL A 1 71 ? 18.155 -1.204 12.021 1.00 41.38 71 VAL A C 1
ATOM 575 O O . VAL A 1 71 ? 18.240 -1.066 10.785 1.00 41.38 71 VAL A O 1
#

Secondary structure (DSSP, 8-state):
--BSSHHHHHHHHH--TTS-EEETTTEEEEEETTTTEEEEE-TT--EEEEE-SSHHHHHHHHHHHHHHT--

Sequence (71 aa):
MKYSTDLAERLYKETPDEEAGSVEELGWFGRFNEEKVILTEDSQGFVDAERFDTSEKLQEVWDLLALSSNV